Protein AF-A0A7C1SPK4-F1 (afdb_monomer_lite)

Foldseek 3Di:
DPPPVVVVVVVVVVVVVVVVVVVVVVVVVVVLPPPDDKDKDWDWDPDDDPPDDTDIDIDIDDPDPDADDFDKDKDADDPPDDDPDDDDRIDIDGDDGDD

pLDDT: mean 79.6, std 12.49, range [46.72, 96.62]

Radius of gyration: 27.8 Å; chains: 1; bounding box: 49×23×89 Å

Structure (mmCIF, N/CA/C/O backbone):
data_AF-A0A7C1SPK4-F1
#
_entry.id   AF-A0A7C1SPK4-F1
#
loop_
_atom_site.group_PDB
_atom_site.id
_atom_site.type_symbol
_atom_site.label_atom_id
_atom_site.label_alt_id
_atom_site.label_comp_id
_atom_site.label_asym_id
_atom_site.label_entity_id
_atom_site.label_seq_id
_atom_site.pdbx_PDB_ins_code
_atom_site.Cartn_x
_atom_site.Cartn_y
_atom_site.Cartn_z
_atom_site.occupancy
_atom_site.B_iso_or_equiv
_atom_site.auth_seq_id
_atom_site.auth_comp_id
_atom_site.auth_asym_id
_atom_site.auth_atom_id
_atom_site.pdbx_PDB_model_num
ATOM 1 N N . MET A 1 1 ? 26.365 -3.297 -65.949 1.00 49.75 1 MET A N 1
ATOM 2 C CA . MET A 1 1 ? 25.147 -2.857 -65.221 1.00 49.75 1 MET A CA 1
ATOM 3 C C . MET A 1 1 ? 24.821 -3.820 -64.054 1.00 49.75 1 MET A C 1
ATOM 5 O O . MET A 1 1 ? 23.910 -4.625 -64.173 1.00 49.75 1 MET A O 1
ATOM 9 N N . ARG A 1 2 ? 25.591 -3.840 -62.939 1.00 51.50 2 ARG A N 1
ATOM 10 C CA . ARG A 1 2 ? 25.459 -4.896 -61.887 1.00 51.50 2 ARG A CA 1
ATOM 11 C C . ARG A 1 2 ? 25.544 -4.431 -60.416 1.00 51.50 2 ARG A C 1
ATOM 13 O O . ARG A 1 2 ? 25.704 -5.275 -59.541 1.00 51.50 2 ARG A O 1
ATOM 20 N N . SER A 1 3 ? 25.420 -3.136 -60.096 1.00 54.41 3 SER A N 1
ATOM 21 C CA . SER A 1 3 ? 25.692 -2.661 -58.718 1.00 54.41 3 SER A CA 1
ATOM 22 C C . SER A 1 3 ? 24.469 -2.278 -57.868 1.00 54.41 3 SER A C 1
ATOM 24 O O . SER A 1 3 ? 24.550 -2.357 -56.644 1.00 54.41 3 SER A O 1
ATOM 26 N N . ARG A 1 4 ? 23.299 -1.957 -58.447 1.00 60.41 4 ARG A N 1
ATOM 27 C CA . ARG A 1 4 ? 22.149 -1.473 -57.644 1.00 60.41 4 ARG A CA 1
ATOM 28 C C . ARG A 1 4 ? 21.544 -2.529 -56.707 1.00 60.41 4 ARG A C 1
ATOM 30 O O . ARG A 1 4 ? 21.052 -2.181 -55.640 1.00 60.41 4 ARG A O 1
ATOM 37 N N . LYS A 1 5 ? 21.597 -3.820 -57.064 1.00 57.16 5 LYS A N 1
ATOM 38 C CA . LYS A 1 5 ? 21.008 -4.905 -56.248 1.00 57.16 5 LYS A CA 1
ATOM 39 C C . LYS A 1 5 ? 21.786 -5.177 -54.951 1.00 57.16 5 LYS A C 1
ATOM 41 O O . LYS A 1 5 ? 21.166 -5.535 -53.958 1.00 57.16 5 LYS A O 1
ATOM 46 N N . LYS A 1 6 ? 23.114 -4.987 -54.940 1.00 59.84 6 LYS A N 1
ATOM 47 C CA . LYS A 1 6 ? 23.946 -5.168 -53.733 1.00 59.84 6 LYS A CA 1
ATOM 48 C C . LYS A 1 6 ? 23.725 -4.035 -52.727 1.00 59.84 6 LYS A C 1
ATOM 50 O O . LYS A 1 6 ? 23.553 -4.311 -51.548 1.00 59.84 6 LYS A O 1
ATOM 55 N N . ILE A 1 7 ? 23.608 -2.799 -53.220 1.00 68.31 7 ILE A N 1
ATOM 56 C CA . ILE A 1 7 ? 23.250 -1.629 -52.404 1.00 68.31 7 ILE A CA 1
ATOM 57 C C . ILE A 1 7 ? 21.860 -1.831 -51.790 1.00 68.31 7 ILE A C 1
ATOM 59 O O . ILE A 1 7 ? 21.734 -1.806 -50.574 1.00 68.31 7 ILE A O 1
ATOM 63 N N . LYS A 1 8 ? 20.835 -2.167 -52.587 1.00 70.44 8 LYS A N 1
ATOM 64 C CA . LYS A 1 8 ? 19.478 -2.409 -52.057 1.00 70.44 8 LYS A CA 1
ATOM 65 C C . LYS A 1 8 ? 19.425 -3.511 -50.984 1.00 70.44 8 LYS A C 1
ATOM 67 O O . LYS A 1 8 ? 18.720 -3.346 -50.000 1.00 70.44 8 LYS A O 1
ATOM 72 N N . ARG A 1 9 ? 20.193 -4.600 -51.131 1.00 76.19 9 ARG A N 1
ATOM 73 C CA . ARG A 1 9 ? 20.295 -5.662 -50.106 1.00 76.19 9 ARG A CA 1
ATOM 74 C C . ARG A 1 9 ? 20.987 -5.182 -48.827 1.00 76.19 9 ARG A C 1
ATOM 76 O O . ARG A 1 9 ? 20.525 -5.513 -47.745 1.00 76.19 9 ARG A O 1
ATOM 83 N N . SER A 1 10 ? 22.034 -4.367 -48.947 1.00 77.50 10 SER A N 1
ATOM 84 C CA . SER A 1 10 ? 22.729 -3.781 -47.793 1.00 77.50 10 SER A CA 1
ATOM 85 C C . SER A 1 10 ? 21.827 -2.841 -46.985 1.00 77.50 10 SER A C 1
ATOM 87 O O . SER A 1 10 ? 21.879 -2.844 -45.761 1.00 77.50 10 SER A O 1
ATOM 89 N N . TRP A 1 11 ? 20.960 -2.080 -47.661 1.00 88.31 11 TRP A N 1
ATOM 90 C CA . TRP A 1 11 ? 19.988 -1.195 -47.009 1.00 88.31 11 TRP A CA 1
ATOM 91 C C . TRP A 1 11 ? 18.882 -1.963 -46.277 1.00 88.31 11 TRP A C 1
ATOM 93 O O . TRP A 1 11 ? 18.494 -1.566 -45.185 1.00 88.31 11 TRP A O 1
ATOM 103 N N . ILE A 1 12 ? 18.415 -3.089 -46.829 1.00 90.06 12 ILE A N 1
ATOM 104 C CA . ILE A 1 12 ? 17.419 -3.947 -46.162 1.00 90.06 12 ILE A CA 1
ATOM 105 C C . ILE A 1 12 ? 17.981 -4.516 -44.851 1.00 90.06 12 ILE A C 1
ATOM 107 O O . ILE A 1 12 ? 17.286 -4.510 -43.840 1.00 90.06 12 ILE A O 1
ATOM 111 N N . ILE A 1 13 ? 19.249 -4.942 -44.849 1.00 91.62 13 ILE A N 1
ATOM 112 C CA . ILE A 1 13 ? 19.921 -5.462 -43.648 1.00 91.62 13 ILE A CA 1
ATOM 113 C C . ILE A 1 13 ? 20.119 -4.349 -42.608 1.00 91.62 13 ILE A C 1
ATOM 115 O O . ILE A 1 13 ? 19.867 -4.553 -41.425 1.00 91.62 13 ILE A O 1
ATOM 119 N N . ALA A 1 14 ? 20.522 -3.149 -43.036 1.00 93.56 14 ALA A N 1
ATOM 120 C CA . ALA A 1 14 ? 20.672 -2.013 -42.126 1.00 93.56 14 ALA A CA 1
ATOM 121 C C . ALA A 1 14 ? 19.338 -1.628 -41.461 1.00 93.56 14 ALA A C 1
ATOM 123 O O . ALA A 1 14 ? 19.290 -1.393 -40.255 1.00 93.56 14 ALA A O 1
ATOM 124 N N . ILE A 1 15 ? 18.243 -1.631 -42.229 1.00 94.88 15 ILE A N 1
ATOM 125 C CA . ILE A 1 15 ? 16.896 -1.358 -41.713 1.00 94.88 15 ILE A CA 1
ATOM 126 C C . ILE A 1 15 ? 16.447 -2.455 -40.746 1.00 94.88 15 ILE A C 1
ATOM 128 O O . ILE A 1 15 ? 15.919 -2.132 -39.687 1.00 94.88 15 ILE A O 1
ATOM 132 N N . SER A 1 16 ? 16.686 -3.737 -41.048 1.00 94.06 16 SER A N 1
ATOM 133 C CA . SER A 1 16 ? 16.297 -4.813 -40.128 1.00 94.06 16 SER A CA 1
ATOM 134 C C . SER A 1 16 ? 17.035 -4.719 -38.794 1.00 94.06 16 SER A C 1
ATOM 136 O O . SER A 1 16 ? 16.427 -4.924 -37.750 1.00 94.06 16 SER A O 1
ATOM 138 N N . VAL A 1 17 ? 18.323 -4.358 -38.808 1.00 96.19 17 VAL A N 1
ATOM 139 C CA . VAL A 1 17 ? 19.107 -4.148 -37.580 1.00 96.19 17 VAL A CA 1
ATOM 140 C C . VAL A 1 17 ? 18.562 -2.966 -36.776 1.00 96.19 17 VAL A C 1
ATOM 142 O O . VAL A 1 17 ? 18.363 -3.094 -35.571 1.00 96.19 17 VAL A O 1
ATOM 145 N N . LEU A 1 18 ? 18.247 -1.845 -37.432 1.00 96.62 18 LEU A N 1
ATOM 146 C CA . LEU A 1 18 ? 17.622 -0.688 -36.779 1.00 96.62 18 LEU A CA 1
ATOM 147 C C . LEU A 1 18 ? 16.276 -1.035 -36.133 1.00 96.62 18 LEU A C 1
ATOM 149 O O . LEU A 1 18 ? 16.014 -0.615 -35.009 1.00 96.62 18 LEU A O 1
ATOM 153 N N . VAL A 1 19 ? 15.447 -1.833 -36.810 1.00 96.25 19 VAL A N 1
ATOM 154 C CA . VAL A 1 19 ? 14.155 -2.290 -36.276 1.00 96.25 19 VAL A CA 1
ATOM 155 C C . VAL A 1 19 ? 14.353 -3.182 -35.051 1.00 96.25 19 VAL A C 1
ATOM 157 O O . VAL A 1 19 ? 13.673 -2.987 -34.049 1.00 96.25 19 VAL A O 1
ATOM 160 N N . VAL A 1 20 ? 15.313 -4.111 -35.079 1.00 96.25 20 VAL A N 1
ATOM 161 C CA . VAL A 1 20 ? 15.624 -4.967 -33.921 1.00 96.25 20 VAL A CA 1
ATOM 162 C C . VAL A 1 20 ? 16.115 -4.138 -32.730 1.00 96.25 20 VAL A C 1
ATOM 164 O O . VAL A 1 20 ? 15.674 -4.375 -31.609 1.00 96.25 20 VAL A O 1
ATOM 167 N N . ILE A 1 21 ? 16.963 -3.129 -32.961 1.00 95.88 21 ILE A N 1
ATOM 168 C CA . ILE A 1 21 ? 17.433 -2.213 -31.909 1.00 95.88 21 ILE A CA 1
ATOM 169 C C . ILE A 1 21 ? 16.267 -1.406 -31.326 1.00 95.88 21 ILE A C 1
ATOM 171 O O . ILE A 1 21 ? 16.156 -1.285 -30.107 1.00 95.88 21 ILE A O 1
ATOM 175 N N . ALA A 1 22 ? 15.373 -0.889 -32.172 1.00 94.50 22 ALA A N 1
ATOM 176 C CA . ALA A 1 22 ? 14.202 -0.140 -31.725 1.00 94.50 22 ALA A CA 1
ATOM 177 C C . ALA A 1 22 ? 13.244 -1.011 -30.896 1.00 94.50 22 ALA A C 1
ATOM 179 O O . ALA A 1 22 ? 12.762 -0.568 -29.856 1.00 94.50 22 ALA A O 1
ATOM 180 N N . ILE A 1 23 ? 13.014 -2.263 -31.308 1.00 93.50 23 ILE A N 1
ATOM 181 C CA . ILE A 1 23 ? 12.197 -3.224 -30.553 1.00 93.50 23 ILE A CA 1
ATOM 182 C C . ILE A 1 23 ? 12.857 -3.550 -29.209 1.00 93.50 23 ILE A C 1
ATOM 184 O O . ILE A 1 23 ? 12.180 -3.536 -28.185 1.00 93.50 23 ILE A O 1
ATOM 188 N N . ALA A 1 24 ? 14.170 -3.794 -29.184 1.00 90.75 24 ALA A N 1
ATOM 189 C CA . ALA A 1 24 ? 14.900 -4.063 -27.946 1.00 90.75 24 ALA A CA 1
ATOM 190 C C . ALA A 1 24 ? 14.830 -2.876 -26.967 1.00 90.75 24 ALA A C 1
ATOM 192 O O . ALA A 1 24 ? 14.565 -3.071 -25.781 1.00 90.75 24 ALA A O 1
ATOM 193 N N . ALA A 1 25 ? 14.995 -1.646 -27.463 1.00 89.19 25 ALA A N 1
ATOM 194 C CA . ALA A 1 25 ? 14.856 -0.433 -26.660 1.00 89.19 25 ALA A CA 1
ATOM 195 C C . ALA A 1 25 ? 13.423 -0.253 -26.131 1.00 89.19 25 ALA A C 1
ATOM 197 O O . ALA A 1 25 ? 13.235 0.080 -24.962 1.00 89.19 25 ALA A O 1
ATOM 198 N N . PHE A 1 26 ? 12.413 -0.530 -26.960 1.00 86.81 26 PHE A N 1
ATOM 199 C CA . PHE A 1 26 ? 11.006 -0.449 -26.568 1.00 86.81 26 PHE A CA 1
ATOM 200 C C . PHE A 1 26 ? 10.645 -1.469 -25.479 1.00 86.81 26 PHE A C 1
ATOM 202 O O . PHE A 1 26 ? 10.000 -1.120 -24.492 1.00 86.81 26 PHE A O 1
ATOM 209 N N . VAL A 1 27 ? 11.110 -2.716 -25.610 1.00 85.06 27 VAL A N 1
ATOM 210 C CA . VAL A 1 27 ? 10.914 -3.762 -24.592 1.00 85.06 27 VAL A CA 1
ATOM 211 C C . VAL A 1 27 ? 11.606 -3.385 -23.282 1.00 85.06 27 VAL A C 1
ATOM 213 O O . VAL A 1 27 ? 11.019 -3.547 -22.213 1.00 85.06 27 VAL A O 1
ATOM 216 N N . TRP A 1 28 ? 12.818 -2.822 -23.343 1.00 79.31 28 TRP A N 1
ATOM 217 C CA . TRP A 1 28 ? 13.514 -2.365 -22.141 1.00 79.31 28 TRP A CA 1
ATOM 218 C C . TRP A 1 28 ? 12.771 -1.212 -21.455 1.00 79.31 28 TRP A C 1
ATOM 220 O O . TRP A 1 28 ? 12.620 -1.233 -20.236 1.00 79.31 28 TRP A O 1
ATOM 230 N N . GLN A 1 29 ? 12.220 -0.264 -22.222 1.00 76.06 29 GLN A N 1
ATOM 231 C CA . GLN A 1 29 ? 11.431 0.848 -21.688 1.00 76.06 29 GLN A CA 1
ATOM 232 C C . GLN A 1 29 ? 10.160 0.374 -20.963 1.00 76.06 29 GLN A C 1
ATOM 234 O O . GLN A 1 29 ? 9.813 0.928 -19.920 1.00 76.06 29 GLN A O 1
ATOM 239 N N . GLN A 1 30 ? 9.478 -0.663 -21.463 1.00 65.88 30 GLN A N 1
ATOM 240 C CA . GLN A 1 30 ? 8.278 -1.193 -20.800 1.00 65.88 30 GLN A CA 1
ATOM 241 C C . GLN A 1 30 ? 8.575 -1.910 -19.474 1.00 65.88 30 GLN A C 1
ATOM 243 O O . GLN A 1 30 ? 7.698 -1.980 -18.615 1.00 65.88 30 GLN A O 1
ATOM 248 N N . ASN A 1 31 ? 9.811 -2.372 -19.261 1.00 58.34 31 ASN A N 1
ATOM 249 C CA . ASN A 1 31 ? 10.216 -3.053 -18.030 1.00 58.34 31 ASN A CA 1
ATOM 250 C C . ASN A 1 31 ? 10.691 -2.095 -16.912 1.00 58.34 31 ASN A C 1
ATOM 252 O O . ASN A 1 31 ? 11.088 -2.553 -15.846 1.00 58.34 31 ASN A O 1
ATOM 256 N N . ILE A 1 32 ? 10.662 -0.773 -17.139 1.00 55.69 32 ILE A N 1
ATOM 257 C CA . ILE A 1 32 ? 11.046 0.263 -16.153 1.00 55.69 32 ILE A CA 1
ATOM 258 C C . ILE A 1 32 ? 9.856 0.676 -15.261 1.00 55.69 32 ILE A C 1
ATOM 260 O O . ILE A 1 32 ? 10.037 1.350 -14.246 1.00 55.69 32 ILE A O 1
ATOM 264 N N . PHE A 1 33 ? 8.634 0.226 -15.571 1.00 51.91 33 PHE A N 1
ATOM 265 C CA . PHE A 1 33 ? 7.495 0.35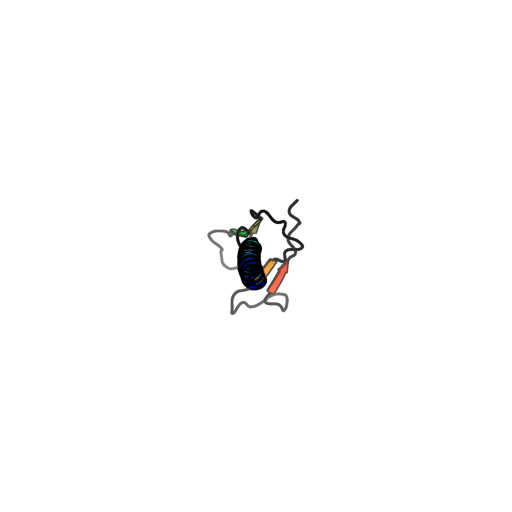1 -14.660 1.00 51.91 33 PHE A CA 1
ATOM 266 C C . PHE A 1 33 ? 7.652 -0.629 -13.493 1.00 51.91 33 PHE A C 1
ATOM 268 O O . PHE A 1 33 ? 7.118 -1.737 -13.492 1.00 51.91 33 PHE A O 1
ATOM 275 N N . SER A 1 34 ? 8.414 -0.194 -12.493 1.00 55.03 34 SER A N 1
ATOM 276 C CA . SER A 1 34 ? 8.618 -0.896 -11.233 1.00 55.03 34 SER A CA 1
ATOM 277 C C . SER A 1 34 ? 7.280 -0.990 -10.492 1.00 55.03 34 SER A C 1
ATOM 279 O O . SER A 1 34 ? 6.872 -0.067 -9.792 1.00 55.03 34 SER A O 1
ATOM 281 N N . LYS A 1 35 ? 6.567 -2.111 -10.658 1.00 53.03 35 LYS A N 1
ATOM 282 C CA . LYS A 1 35 ? 5.404 -2.480 -9.819 1.00 53.03 35 LYS A CA 1
ATOM 283 C C . LYS A 1 35 ? 5.809 -2.824 -8.376 1.00 53.03 35 LYS A C 1
ATOM 285 O O . LYS A 1 35 ? 4.968 -3.035 -7.513 1.00 53.03 35 LYS A O 1
ATOM 290 N N . GLU A 1 36 ? 7.106 -2.855 -8.125 1.00 56.59 36 GLU A N 1
ATOM 291 C CA . GLU A 1 36 ? 7.788 -3.119 -6.868 1.00 56.59 36 GLU A CA 1
ATOM 292 C C . GLU A 1 36 ? 8.364 -1.747 -6.470 1.00 56.59 36 GLU A C 1
ATOM 294 O O . GLU A 1 36 ? 9.076 -1.147 -7.262 1.00 56.59 36 GLU A O 1
ATOM 299 N N . VAL A 1 37 ? 8.032 -1.070 -5.368 1.00 63.56 37 VAL A N 1
ATOM 300 C CA . VAL A 1 37 ? 8.403 -1.457 -4.007 1.00 63.56 37 VAL A CA 1
ATOM 301 C C . VAL A 1 37 ? 7.565 -0.693 -2.954 1.00 63.56 37 VAL A C 1
ATOM 303 O O . VAL A 1 37 ? 8.099 -0.126 -1.992 1.00 63.56 37 VAL A O 1
ATOM 306 N N . LEU A 1 38 ? 6.242 -0.627 -3.122 1.00 75.56 38 LEU A N 1
ATOM 307 C CA . LEU A 1 38 ? 5.369 -0.129 -2.055 1.00 75.56 38 LEU A CA 1
ATOM 308 C C . LEU A 1 38 ? 5.214 -1.223 -0.991 1.00 75.56 38 LEU A C 1
ATOM 310 O O . LEU A 1 38 ? 4.624 -2.269 -1.249 1.00 75.56 38 LEU A O 1
ATOM 314 N N . ARG A 1 39 ? 5.746 -0.991 0.209 1.00 84.56 39 ARG A N 1
ATOM 315 C CA . ARG A 1 39 ? 5.512 -1.852 1.371 1.00 84.56 39 ARG A CA 1
ATOM 316 C C . ARG A 1 39 ? 4.371 -1.274 2.196 1.00 84.56 39 ARG A C 1
ATOM 318 O O . ARG A 1 39 ? 4.441 -0.105 2.565 1.00 84.56 39 ARG A O 1
ATOM 325 N N . LEU A 1 40 ? 3.376 -2.100 2.506 1.00 87.50 40 LEU A N 1
ATOM 326 C CA . LEU A 1 40 ? 2.270 -1.774 3.400 1.00 87.50 40 LEU A CA 1
ATOM 327 C C . LEU A 1 40 ? 2.301 -2.726 4.599 1.00 87.50 40 LEU A C 1
ATOM 329 O O . LEU A 1 40 ? 2.403 -3.937 4.419 1.00 87.50 40 LEU A O 1
ATOM 333 N N . GLU A 1 41 ? 2.215 -2.182 5.805 1.00 88.62 41 GLU A N 1
ATOM 334 C CA . GLU A 1 41 ? 2.139 -2.934 7.056 1.00 88.62 41 GLU A CA 1
ATOM 335 C C . GLU A 1 41 ? 0.955 -2.408 7.867 1.00 88.62 41 GLU A C 1
ATOM 337 O O . GLU A 1 41 ? 0.820 -1.201 8.072 1.00 88.62 41 GLU A O 1
ATOM 342 N N . ILE A 1 42 ? 0.094 -3.311 8.328 1.00 89.06 42 ILE A N 1
ATOM 343 C CA . ILE A 1 42 ? -1.041 -2.984 9.191 1.00 89.06 42 ILE A CA 1
ATOM 344 C C . ILE A 1 42 ? -0.718 -3.532 10.575 1.00 89.06 42 ILE A C 1
ATOM 346 O O . ILE A 1 42 ? -0.499 -4.730 10.734 1.00 89.06 42 ILE A O 1
ATOM 350 N N . LEU A 1 43 ? -0.662 -2.646 11.563 1.00 91.38 43 LEU A N 1
ATOM 351 C CA . LEU A 1 43 ? -0.417 -2.987 12.956 1.00 91.38 43 LEU A CA 1
ATOM 352 C C . LEU A 1 43 ? -1.723 -2.857 13.733 1.00 91.38 43 LEU A C 1
ATOM 354 O O . LEU A 1 43 ? -2.402 -1.831 13.654 1.00 91.38 43 LEU A O 1
ATOM 358 N N . VAL A 1 44 ? -2.043 -3.899 14.487 1.00 90.12 44 VAL A N 1
ATOM 359 C CA . VAL A 1 44 ? -3.203 -3.986 15.373 1.00 90.12 44 VAL A CA 1
ATOM 360 C C . VAL A 1 44 ? -2.770 -4.662 16.673 1.00 90.12 44 VAL A C 1
ATOM 362 O O . VAL A 1 44 ? -1.762 -5.373 16.693 1.00 90.12 44 VAL A O 1
ATOM 365 N N . ALA A 1 45 ? -3.500 -4.421 17.760 1.00 87.19 45 ALA A N 1
ATOM 366 C CA . ALA A 1 45 ? -3.337 -5.187 18.990 1.00 87.19 4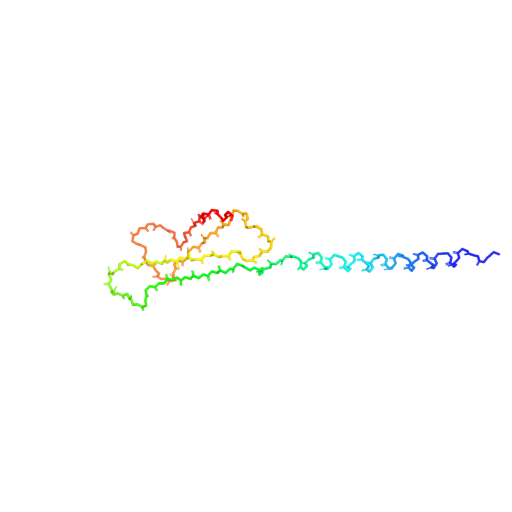5 ALA A CA 1
ATOM 367 C C . ALA A 1 45 ? -3.605 -6.683 18.737 1.00 87.19 45 ALA A C 1
ATOM 369 O O . ALA A 1 45 ? -4.457 -7.037 17.923 1.00 87.19 45 ALA A O 1
ATOM 370 N N . ASN A 1 46 ? -2.872 -7.559 19.430 1.00 84.56 46 ASN A N 1
ATOM 371 C CA . ASN A 1 46 ? -3.016 -9.014 19.273 1.00 84.56 46 ASN A CA 1
ATOM 372 C C . ASN A 1 46 ? -4.357 -9.538 19.802 1.00 84.56 46 ASN A C 1
ATOM 374 O O . ASN A 1 46 ? -4.830 -10.580 19.358 1.00 84.56 46 ASN A O 1
ATOM 378 N N . GLU A 1 47 ? -4.947 -8.815 20.748 1.00 88.00 47 GLU A N 1
ATOM 379 C CA . GLU A 1 47 ? -6.205 -9.144 21.399 1.00 88.00 47 GLU A CA 1
ATOM 380 C C . GLU A 1 47 ? -7.054 -7.873 21.458 1.00 88.00 47 GLU A C 1
ATOM 382 O O . GLU A 1 47 ? -6.527 -6.764 21.590 1.00 88.00 47 GLU A O 1
ATOM 387 N N . ALA A 1 48 ? -8.362 -8.041 21.314 1.00 86.25 48 ALA A N 1
ATOM 388 C CA . ALA A 1 48 ? -9.342 -6.978 21.445 1.00 86.25 48 ALA A CA 1
ATOM 389 C C . ALA A 1 48 ? -10.565 -7.554 22.156 1.00 86.25 48 ALA A C 1
ATOM 391 O O . ALA A 1 48 ? -11.114 -8.566 21.708 1.00 86.25 48 ALA A O 1
ATOM 392 N N . ASP A 1 49 ? -10.989 -6.918 23.246 1.00 89.75 49 ASP A N 1
ATOM 393 C CA . ASP A 1 49 ? -12.212 -7.320 23.932 1.00 89.75 49 ASP A CA 1
ATOM 394 C C . ASP A 1 49 ? -13.446 -6.746 23.230 1.00 89.75 49 ASP A C 1
ATOM 396 O O . ASP A 1 49 ? -13.409 -5.716 22.549 1.00 89.75 49 ASP A O 1
ATOM 400 N N . MET A 1 50 ? -14.587 -7.406 23.430 1.00 88.56 50 MET A N 1
ATOM 401 C CA . MET A 1 50 ? -15.857 -6.924 22.901 1.00 88.56 50 MET A CA 1
ATOM 402 C C . MET A 1 50 ? -16.179 -5.528 23.456 1.00 88.56 50 MET A C 1
ATOM 404 O O . MET A 1 50 ? -16.174 -5.307 24.665 1.00 88.56 50 MET A O 1
ATOM 408 N N . GLY A 1 51 ? -16.510 -4.597 22.559 1.00 85.19 51 GLY A N 1
ATOM 409 C CA . GLY A 1 51 ? -16.884 -3.226 22.914 1.00 85.19 51 GLY A CA 1
ATOM 410 C C . GLY A 1 51 ? -15.704 -2.274 23.121 1.00 85.19 51 GLY A C 1
ATOM 411 O O . GLY A 1 51 ? -15.936 -1.096 23.381 1.00 85.19 51 GLY A O 1
ATOM 412 N N . GLN A 1 52 ? -14.460 -2.742 22.982 1.00 87.06 52 GLN A N 1
ATOM 413 C CA . GLN A 1 52 ? -13.296 -1.860 22.965 1.00 87.06 52 GLN A CA 1
ATOM 414 C C . GLN A 1 52 ? -13.107 -1.209 21.594 1.00 87.06 52 GLN A C 1
ATOM 416 O O . GLN A 1 52 ? -13.348 -1.812 20.546 1.00 87.06 52 GLN A O 1
ATOM 421 N N . GLU A 1 53 ? -12.637 0.035 21.611 1.00 84.56 53 GLU A N 1
ATOM 422 C CA . GLU A 1 53 ? -12.170 0.712 20.409 1.00 84.56 53 GLU A CA 1
ATOM 423 C C . GLU A 1 53 ? -10.842 0.092 19.955 1.00 84.56 53 GLU A C 1
ATOM 425 O O . GLU A 1 53 ? -9.877 0.020 20.718 1.00 84.56 53 GLU A O 1
ATOM 430 N N . VAL A 1 54 ? -10.789 -0.358 18.699 1.00 86.12 54 VAL A N 1
ATOM 431 C CA . VAL A 1 54 ? -9.587 -0.954 18.106 1.00 86.12 54 VAL A CA 1
ATOM 432 C C . VAL A 1 54 ? -8.938 0.049 17.164 1.00 86.12 54 VAL A C 1
ATOM 434 O O . VAL A 1 54 ? -9.518 0.446 16.154 1.00 86.12 54 VAL A O 1
ATOM 437 N N . VAL A 1 55 ? -7.697 0.421 17.470 1.00 88.19 55 VAL A N 1
ATOM 438 C CA . VAL A 1 55 ? -6.911 1.339 16.642 1.00 88.19 55 VAL A CA 1
ATOM 439 C C . VAL A 1 55 ? -6.022 0.549 15.684 1.00 88.19 55 VAL A C 1
ATOM 441 O O . VAL A 1 55 ? -5.147 -0.210 16.105 1.00 88.19 55 VAL A O 1
ATOM 444 N N . TYR A 1 56 ? -6.207 0.772 14.383 1.00 87.38 56 TYR A N 1
ATOM 445 C CA . TYR A 1 56 ? -5.357 0.215 13.330 1.00 87.38 56 TYR A CA 1
ATOM 446 C C . TYR A 1 56 ? -4.325 1.248 12.880 1.00 87.38 56 TYR A C 1
ATOM 448 O O . TYR A 1 56 ? -4.674 2.345 12.449 1.00 87.38 56 TYR A O 1
ATOM 456 N N . THR A 1 57 ? -3.042 0.890 12.926 1.00 90.19 57 THR A N 1
ATOM 457 C CA . THR A 1 57 ? -1.961 1.740 12.407 1.00 90.19 57 THR A CA 1
ATOM 458 C C . THR A 1 57 ? -1.473 1.199 11.073 1.00 90.19 57 THR A C 1
ATOM 460 O O . THR A 1 57 ? -0.901 0.112 11.014 1.00 90.19 57 THR A O 1
ATOM 463 N N . VAL A 1 58 ? -1.646 1.972 10.000 1.00 89.06 58 VAL A N 1
ATOM 464 C CA . VAL A 1 58 ? -1.136 1.608 8.672 1.00 89.06 58 VAL A CA 1
ATOM 465 C C . VAL A 1 58 ? 0.172 2.328 8.389 1.00 89.06 58 VAL A C 1
A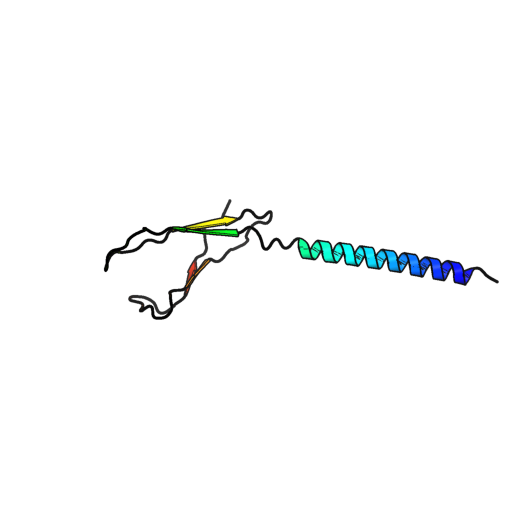TOM 467 O O . VAL A 1 58 ? 0.219 3.550 8.262 1.00 89.06 58 VAL A O 1
ATOM 470 N N . LYS A 1 59 ? 1.247 1.553 8.266 1.00 89.31 59 LYS A N 1
ATOM 471 C CA . LYS A 1 59 ? 2.557 2.022 7.824 1.00 89.31 59 LYS A CA 1
ATOM 472 C C . LYS A 1 59 ? 2.711 1.736 6.342 1.00 89.31 59 LYS A C 1
ATOM 474 O O . LYS A 1 59 ? 2.442 0.631 5.880 1.00 89.31 59 LYS A O 1
ATOM 479 N N . TYR A 1 60 ? 3.189 2.722 5.601 1.00 86.31 60 TYR A N 1
ATOM 480 C CA . TYR A 1 60 ? 3.485 2.567 4.187 1.00 86.31 60 TYR A CA 1
ATOM 481 C C . TYR A 1 60 ? 4.887 3.103 3.894 1.00 86.31 60 TYR A C 1
ATOM 483 O O . TYR A 1 60 ? 5.335 4.077 4.499 1.00 86.31 60 TYR A O 1
ATOM 491 N N . LYS A 1 61 ? 5.609 2.442 2.989 1.00 85.44 61 LYS A N 1
ATOM 492 C CA . LYS A 1 61 ? 6.964 2.831 2.595 1.00 85.44 61 LYS A CA 1
ATOM 493 C C . LYS A 1 61 ? 7.149 2.635 1.100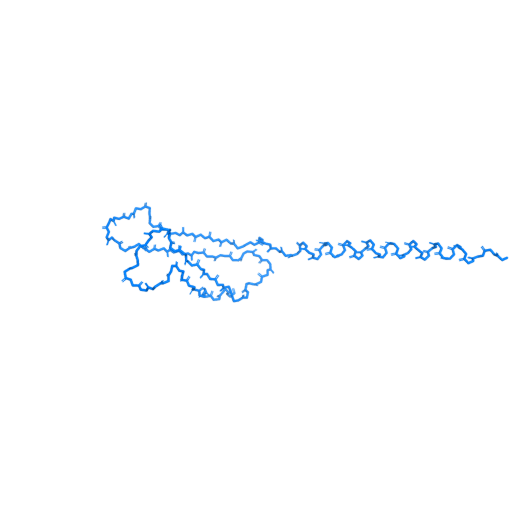 1.00 85.44 61 LYS A C 1
ATOM 495 O O . LYS A 1 61 ? 7.017 1.518 0.603 1.00 85.44 61 LYS A O 1
ATOM 500 N N . ASN A 1 62 ? 7.506 3.705 0.399 1.00 83.12 62 ASN A N 1
ATOM 501 C CA . ASN A 1 62 ? 7.960 3.620 -0.981 1.00 83.12 62 ASN A CA 1
ATOM 502 C C . ASN A 1 62 ? 9.460 3.306 -0.995 1.00 83.12 62 ASN A C 1
ATOM 504 O O . ASN A 1 62 ? 10.256 4.157 -0.613 1.00 83.12 62 ASN A O 1
ATOM 508 N N . ASN A 1 63 ? 9.855 2.101 -1.407 1.00 81.81 63 ASN A N 1
ATOM 509 C CA . ASN A 1 63 ? 11.270 1.798 -1.669 1.00 81.81 63 ASN A CA 1
ATOM 510 C C . ASN A 1 63 ? 11.588 1.775 -3.176 1.00 81.81 63 ASN A C 1
ATOM 512 O O . ASN A 1 63 ? 12.614 1.232 -3.577 1.00 81.81 63 ASN A O 1
ATOM 516 N N . GLY A 1 64 ? 10.675 2.274 -4.014 1.00 74.94 64 GLY A N 1
ATOM 517 C CA . GLY A 1 64 ? 10.894 2.398 -5.447 1.00 74.94 64 GLY A CA 1
ATOM 518 C C . GLY A 1 64 ? 11.825 3.559 -5.771 1.00 74.94 64 GLY A C 1
ATOM 519 O O . GLY A 1 64 ? 11.999 4.483 -4.981 1.00 74.94 64 GLY A O 1
ATOM 520 N N . ASN A 1 65 ? 12.385 3.533 -6.978 1.00 70.75 65 ASN A N 1
ATOM 521 C CA . ASN A 1 65 ? 13.230 4.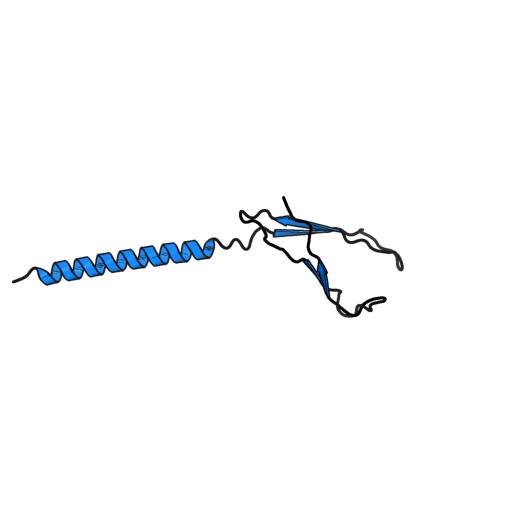614 -7.490 1.00 70.75 65 ASN A CA 1
ATOM 522 C C . ASN A 1 65 ? 12.416 5.790 -8.075 1.00 70.75 65 ASN A C 1
ATOM 524 O O . ASN A 1 65 ? 12.971 6.703 -8.679 1.00 70.75 65 ASN A O 1
ATOM 528 N N . VAL A 1 66 ? 11.086 5.741 -7.941 1.00 73.62 66 VAL A N 1
ATOM 529 C CA . VAL A 1 66 ? 10.134 6.725 -8.466 1.00 73.62 66 VAL A CA 1
ATOM 530 C C . VAL A 1 66 ? 9.285 7.241 -7.309 1.00 73.62 66 VAL A C 1
ATOM 532 O O . VAL A 1 66 ? 8.810 6.456 -6.484 1.00 73.62 66 VAL A O 1
ATOM 535 N N . ARG A 1 67 ? 9.096 8.562 -7.232 1.00 76.56 67 ARG A N 1
ATOM 536 C CA . ARG A 1 67 ? 8.258 9.201 -6.210 1.00 76.56 67 ARG A CA 1
ATOM 537 C C . ARG A 1 67 ? 6.780 8.890 -6.460 1.00 76.56 67 ARG A C 1
ATOM 539 O O . ARG A 1 67 ? 6.322 8.934 -7.596 1.00 76.56 67 ARG A O 1
ATOM 546 N N . LEU A 1 68 ? 6.032 8.613 -5.392 1.00 78.06 68 LEU A N 1
ATOM 547 C CA . LEU A 1 68 ? 4.575 8.508 -5.466 1.00 78.06 68 LEU A CA 1
ATOM 548 C C . LEU A 1 68 ? 3.979 9.912 -5.522 1.00 78.06 68 LEU A C 1
ATOM 550 O O . LEU A 1 68 ? 4.106 10.681 -4.568 1.00 78.06 68 LEU A O 1
ATOM 554 N N . GLU A 1 69 ? 3.324 10.231 -6.628 1.00 79.50 69 GLU A N 1
ATOM 555 C CA . GLU A 1 69 ? 2.569 11.469 -6.783 1.00 79.50 69 GLU A CA 1
ATOM 556 C C . GLU A 1 69 ? 1.12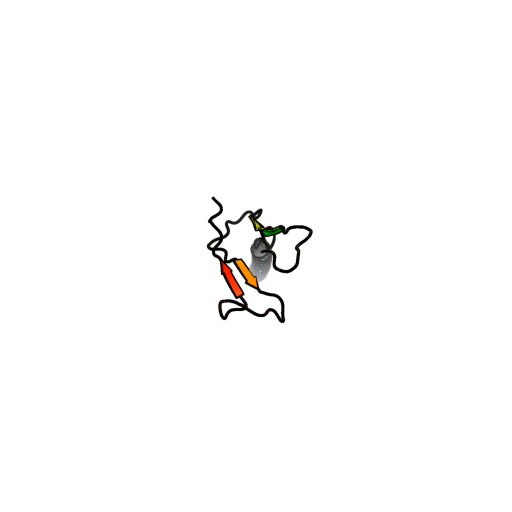0 11.231 -6.363 1.00 79.50 69 GLU A C 1
ATOM 558 O O . GLU A 1 69 ? 0.456 10.347 -6.897 1.00 79.50 69 GLU A O 1
ATOM 563 N N . ASN A 1 70 ? 0.642 12.010 -5.388 1.00 82.19 70 ASN A N 1
ATOM 564 C CA . ASN A 1 70 ? -0.738 11.975 -4.889 1.00 82.19 70 ASN A CA 1
ATOM 565 C C . ASN A 1 70 ? -1.291 10.553 -4.628 1.00 82.19 70 ASN A C 1
ATOM 567 O O . ASN A 1 70 ? -2.348 10.202 -5.160 1.00 82.19 70 ASN A O 1
ATOM 571 N N . PRO A 1 71 ? -0.597 9.711 -3.836 1.00 83.19 71 PRO A N 1
ATOM 572 C CA . PRO A 1 71 ? -1.112 8.387 -3.499 1.00 83.19 71 PRO A CA 1
ATOM 573 C C . PRO A 1 71 ? -2.456 8.496 -2.762 1.00 83.19 71 PRO A C 1
ATOM 575 O O . PRO A 1 71 ? -2.671 9.425 -1.989 1.00 83.19 71 PRO A O 1
ATOM 578 N N . ILE A 1 72 ? -3.349 7.528 -2.975 1.00 86.00 72 ILE A N 1
ATOM 579 C CA . ILE A 1 72 ? -4.640 7.424 -2.280 1.00 86.00 72 ILE A CA 1
ATOM 580 C C . ILE A 1 72 ? -4.657 6.097 -1.529 1.00 86.00 72 ILE A C 1
ATOM 582 O O . ILE A 1 72 ? -4.356 5.052 -2.107 1.00 86.00 72 ILE A O 1
ATOM 586 N N . LEU A 1 73 ? -5.021 6.137 -0.251 1.00 86.69 73 LEU A N 1
ATOM 587 C CA . LEU A 1 73 ? -5.202 4.953 0.576 1.00 86.69 73 LEU A CA 1
ATOM 588 C C . LEU A 1 73 ? -6.699 4.681 0.742 1.00 86.69 73 LEU A C 1
ATOM 590 O O . LEU A 1 73 ? -7.449 5.560 1.160 1.00 86.69 73 LEU A O 1
ATOM 594 N N . ILE A 1 74 ? -7.139 3.474 0.393 1.00 88.31 74 ILE A N 1
ATOM 595 C CA . ILE A 1 74 ? -8.549 3.075 0.448 1.00 88.31 74 ILE A CA 1
ATOM 596 C C . ILE A 1 74 ? -8.694 1.987 1.505 1.00 88.31 74 ILE A C 1
ATOM 598 O O . ILE A 1 74 ? -8.094 0.921 1.384 1.00 88.31 74 ILE A O 1
ATOM 602 N N . PHE A 1 75 ? -9.506 2.254 2.521 1.00 86.75 75 PHE A N 1
ATOM 603 C CA . PHE A 1 75 ? -9.899 1.276 3.529 1.00 86.75 75 PHE A CA 1
ATOM 604 C C . PHE A 1 75 ? -11.270 0.737 3.178 1.00 86.75 75 PHE A C 1
ATOM 606 O O . PHE A 1 75 ? -12.188 1.519 2.942 1.00 86.75 75 PHE A O 1
ATOM 613 N N . GLU A 1 76 ? -11.415 -0.582 3.150 1.00 87.69 76 GLU A N 1
ATOM 614 C CA . GLU A 1 76 ? -12.697 -1.234 2.914 1.00 87.69 76 GLU A CA 1
ATOM 615 C C . GLU A 1 76 ? -13.068 -2.087 4.121 1.00 87.69 76 GLU A C 1
ATOM 617 O O . GLU A 1 76 ? -12.289 -2.934 4.560 1.00 87.69 76 GLU A O 1
ATOM 622 N N . TYR A 1 77 ? -14.270 -1.869 4.647 1.00 85.56 77 TYR A N 1
ATOM 623 C CA . TYR A 1 77 ? -14.797 -2.695 5.724 1.00 85.56 77 TYR A CA 1
ATOM 624 C C . TYR A 1 77 ? -15.140 -4.111 5.225 1.00 85.56 77 TYR A C 1
ATOM 626 O O . TYR A 1 77 ? -15.569 -4.283 4.069 1.00 85.56 77 TYR A O 1
ATOM 634 N N . PRO A 1 78 ? -14.986 -5.138 6.085 1.00 84.38 78 PRO A N 1
ATOM 635 C CA . PRO A 1 78 ? -15.311 -6.513 5.730 1.00 84.38 78 PRO A CA 1
ATOM 636 C C . PRO A 1 78 ? -16.792 -6.660 5.358 1.00 84.38 78 PRO A C 1
ATOM 638 O O . PRO A 1 78 ? -17.652 -5.881 5.775 1.00 84.38 78 PRO A O 1
ATOM 641 N N . GLY A 1 79 ? -17.098 -7.672 4.545 1.00 87.50 79 GLY A N 1
ATOM 642 C CA . GLY A 1 79 ? -18.479 -7.971 4.171 1.00 87.50 79 GLY A CA 1
ATOM 643 C C . GLY A 1 79 ? -19.330 -8.284 5.405 1.00 87.50 79 GLY A C 1
ATOM 644 O O . GLY A 1 79 ? -18.904 -9.051 6.263 1.00 87.50 79 GLY A O 1
ATOM 645 N N . GLY A 1 80 ? -20.523 -7.689 5.488 1.00 84.19 80 GLY A N 1
ATOM 646 C CA . GLY A 1 80 ? -21.437 -7.871 6.623 1.00 84.19 80 GLY A CA 1
ATOM 647 C C . GLY A 1 80 ? -21.208 -6.922 7.805 1.00 84.19 80 GLY A C 1
ATOM 648 O O . GLY A 1 80 ? -21.916 -7.039 8.801 1.00 84.19 80 GLY A O 1
ATOM 649 N N . ALA A 1 81 ? -20.264 -5.978 7.708 1.00 85.12 81 ALA A N 1
ATOM 650 C CA . ALA A 1 81 ? -20.124 -4.912 8.696 1.00 85.12 81 ALA A CA 1
ATOM 651 C C . ALA A 1 81 ? -21.385 -4.028 8.748 1.00 85.12 81 ALA A C 1
ATOM 653 O O . ALA A 1 81 ? -21.940 -3.662 7.710 1.00 85.12 81 ALA A O 1
ATOM 654 N N . VAL A 1 82 ? -21.805 -3.670 9.964 1.00 83.75 82 VAL A N 1
ATOM 655 C CA . VAL A 1 82 ? -22.888 -2.712 10.222 1.00 83.75 82 VAL A CA 1
ATOM 656 C C . VAL A 1 82 ? -22.258 -1.403 10.685 1.00 83.75 82 VAL A C 1
ATOM 658 O O . VAL A 1 82 ? -21.474 -1.395 11.633 1.00 83.75 82 VAL A O 1
ATOM 661 N N . PHE A 1 83 ? -22.580 -0.306 10.004 1.00 81.81 83 PHE A N 1
ATOM 662 C CA . PHE A 1 83 ? -22.033 1.016 10.302 1.00 81.81 83 PHE A CA 1
ATOM 663 C C . PHE A 1 83 ? -22.892 1.709 11.354 1.00 81.81 83 PHE A C 1
ATOM 665 O O . PHE A 1 83 ? -24.103 1.828 11.184 1.00 81.81 83 PHE A O 1
ATOM 672 N N . LEU A 1 84 ? -22.260 2.150 12.441 1.00 76.81 84 LEU A N 1
ATOM 673 C CA . LEU A 1 84 ? -22.922 2.969 13.459 1.00 76.81 84 LEU A CA 1
ATOM 674 C C . LEU A 1 84 ? -23.050 4.427 12.991 1.00 76.81 84 LEU A C 1
ATOM 676 O O . LEU A 1 84 ? -24.042 5.080 13.297 1.00 76.81 84 LEU A O 1
ATOM 680 N N . GLU A 1 85 ? -22.081 4.905 12.203 1.00 74.88 85 GLU A N 1
ATOM 681 C CA . GLU A 1 85 ? -22.056 6.238 11.596 1.00 74.88 85 GLU A CA 1
ATOM 682 C C . GLU A 1 85 ? -21.504 6.169 10.157 1.00 74.88 85 GLU A C 1
ATOM 684 O O . GLU A 1 85 ? -20.534 5.458 9.888 1.00 74.88 85 GLU A O 1
ATOM 689 N N . GLY A 1 86 ? -22.112 6.924 9.231 1.00 68.56 86 GLY A N 1
ATOM 690 C CA . GLY A 1 86 ? -21.731 6.986 7.811 1.00 68.56 86 GLY A CA 1
ATOM 691 C C . GLY A 1 86 ? -22.392 5.927 6.912 1.00 68.56 86 GLY A C 1
ATOM 692 O O . GLY A 1 86 ? -22.909 4.919 7.379 1.00 68.56 86 GLY A O 1
ATOM 693 N N . GLU A 1 87 ? -22.382 6.163 5.593 1.00 66.88 87 GLU A N 1
ATOM 694 C CA . GLU A 1 87 ? -23.046 5.282 4.604 1.00 66.88 87 GLU A CA 1
ATOM 695 C C . GLU A 1 87 ? -22.076 4.489 3.712 1.00 66.88 87 GLU A C 1
ATOM 697 O O . GLU A 1 87 ? -22.493 3.657 2.906 1.00 66.88 87 GLU A O 1
ATOM 702 N N . SER A 1 88 ? -20.769 4.747 3.804 1.00 73.38 88 SER A N 1
ATOM 703 C CA . SER A 1 88 ? -19.799 4.218 2.841 1.00 73.38 88 SER A CA 1
ATOM 704 C C . SER A 1 88 ? -18.940 3.100 3.414 1.00 73.38 88 SER A C 1
ATOM 706 O O . SER A 1 88 ? -18.173 3.282 4.351 1.00 73.38 88 SER A O 1
ATOM 708 N N . ARG A 1 89 ? -18.974 1.952 2.731 1.00 76.50 89 ARG A N 1
ATOM 709 C CA . ARG A 1 89 ? -18.095 0.798 2.975 1.00 76.50 89 ARG A CA 1
ATOM 710 C C . ARG A 1 89 ? -16.609 1.103 2.739 1.00 76.50 89 ARG A C 1
ATOM 712 O O . ARG A 1 89 ? -15.752 0.323 3.154 1.00 76.50 89 ARG A O 1
ATOM 719 N N . ARG A 1 90 ? -16.305 2.200 2.039 1.00 83.25 90 ARG A N 1
ATOM 720 C CA . ARG A 1 90 ? -14.949 2.616 1.679 1.00 83.25 90 ARG A CA 1
ATOM 721 C C . ARG A 1 90 ? -14.626 3.988 2.242 1.00 83.25 90 ARG A C 1
ATOM 723 O O . ARG A 1 90 ? -15.398 4.923 2.057 1.00 83.25 90 ARG A O 1
ATOM 730 N N . VAL A 1 91 ? -13.452 4.105 2.850 1.00 82.12 91 VAL A N 1
ATOM 731 C CA . VAL A 1 91 ? -12.898 5.367 3.345 1.00 82.12 91 VAL A CA 1
ATOM 732 C C . VAL A 1 91 ? -11.644 5.687 2.544 1.00 82.12 91 VAL A C 1
ATOM 734 O O . VAL A 1 91 ? -10.736 4.862 2.446 1.00 82.12 91 VAL A O 1
ATOM 737 N N . HIS A 1 92 ? -11.609 6.872 1.936 1.00 83.06 92 HIS A N 1
ATOM 738 C CA . HIS A 1 92 ? -10.470 7.344 1.150 1.00 83.06 92 HIS A CA 1
ATOM 739 C C . HIS A 1 92 ? -9.648 8.314 1.994 1.00 83.06 92 HIS A C 1
ATOM 741 O O . HIS A 1 92 ? -10.151 9.361 2.395 1.00 83.06 92 HIS A O 1
ATOM 747 N N . LEU A 1 93 ? -8.385 7.980 2.237 1.00 80.75 93 LEU A N 1
ATOM 748 C CA . LEU A 1 93 ? -7.440 8.828 2.951 1.00 80.75 93 LEU A CA 1
ATOM 749 C C . LEU A 1 93 ? -6.315 9.258 2.011 1.00 80.75 93 LEU A C 1
ATOM 751 O O . LEU A 1 93 ? -5.776 8.456 1.247 1.00 80.75 93 LEU A O 1
ATOM 755 N N . ILE A 1 94 ? -5.942 10.533 2.098 1.00 81.50 94 ILE A N 1
ATOM 756 C CA . ILE A 1 94 ? -4.736 11.060 1.464 1.00 81.50 94 ILE A CA 1
ATOM 757 C C . ILE A 1 94 ? -3.621 10.925 2.506 1.00 81.50 94 ILE A C 1
ATOM 759 O O . ILE A 1 94 ? -3.668 11.618 3.526 1.00 81.50 94 ILE A O 1
ATOM 763 N N . PRO A 1 95 ? -2.653 10.012 2.322 1.00 75.75 95 PRO A N 1
ATOM 764 C CA . PRO A 1 95 ? -1.552 9.886 3.254 1.00 75.75 95 PRO A CA 1
ATOM 765 C C . PRO A 1 95 ? -0.673 11.149 3.194 1.00 75.75 95 PRO A C 1
ATOM 767 O O . PRO A 1 95 ? -0.552 11.775 2.135 1.00 75.75 95 PRO A O 1
ATOM 770 N N . PRO A 1 96 ? -0.048 11.536 4.319 1.00 73.69 96 PRO A N 1
ATOM 771 C CA . PRO A 1 96 ? 0.858 12.682 4.360 1.00 73.69 96 PRO A CA 1
ATOM 772 C C . PRO A 1 96 ? 2.003 12.484 3.365 1.00 73.69 96 PRO A C 1
ATOM 774 O O . PRO A 1 96 ? 2.458 11.360 3.189 1.00 73.69 96 PRO A O 1
ATOM 777 N N . SER A 1 97 ? 2.480 13.543 2.709 1.00 62.66 97 SER A N 1
ATOM 778 C CA . SER A 1 97 ? 3.529 13.413 1.693 1.00 62.66 97 SER A CA 1
ATOM 779 C C . SER A 1 97 ? 4.823 12.836 2.282 1.00 62.66 97 SER A C 1
ATOM 781 O O . SER A 1 97 ? 5.316 13.296 3.311 1.00 62.66 97 SER A O 1
ATOM 783 N N . ILE A 1 98 ? 5.398 11.830 1.612 1.00 58.38 98 ILE A N 1
ATOM 784 C CA . ILE A 1 98 ? 6.769 11.389 1.895 1.00 58.38 98 ILE A CA 1
ATOM 785 C C . ILE A 1 98 ? 7.702 12.461 1.306 1.00 58.38 98 ILE A C 1
ATOM 787 O O . ILE A 1 98 ? 7.659 12.728 0.093 1.00 58.38 98 ILE A O 1
ATOM 791 N N . ALA A 1 99 ? 8.465 13.123 2.178 1.00 46.72 99 ALA A N 1
ATOM 792 C CA . ALA A 1 99 ? 9.551 14.031 1.809 1.00 46.72 99 ALA A CA 1
ATOM 793 C C . ALA A 1 99 ? 10.763 13.246 1.298 1.00 46.72 99 ALA A C 1
ATOM 795 O O . ALA A 1 99 ? 11.073 12.192 1.901 1.00 46.72 99 ALA A O 1
#

Organism: NCBI:txid2268181

Secondary structure (DSSP, 8-state):
---HHHHHHHHHHHHHHHHHHHHHHHHHHHTT-----EEEEEE--S---TT---PPEEEEEE-SSSPPSS--EEEEPPTT---SS-S-SEEEE-PPPP-

Sequence (99 aa):
MRSRKKIKRSWIIAISVLVVIAIAAFVWQQNIFSKEVLRLEILVANEADMGQEVVYTVKYKNNGNVRLENPILIFEYPGGAVFLEGESRRVHLIPPSIA